Protein AF-A0A831NQV6-F1 (afdb_monomer_lite)

Radius of gyration: 45.43 Å; chains: 1; bounding box: 101×25×108 Å

Sequence (169 aa):
MSSVCPGLYRDNKGNFICNFRKTLVDPVAYPCLGNYFDCPIFIEYQAKKRLEREAPPSKPVEEEKRVPKVSRIDYTTNIVQSLTGLEEDLKKLNVYWSAYEKAAQQVLKKWMYLRDNALKELTRIEGLIGGYLSEIREIGVKLKLELIDKETAENLVKHLESKIEDLRN

Secondary structure (DSSP, 8-state):
-----TTEEE-TTS-EEETTTTEE--TTT--TTT-GGG-HHHHHHHHHHHHHHT--------------------HHHHHHHHHHHHHHHHHHHHHHHHHHHHHHHHHHHHHHHHHHHHHHHHHHHHHHHHHHHHHHHHHHHHHHTTSS-HHHHHHHHHHHHHHHHHHH-

pLDDT: mean 81.9, std 16.33, range [35.69, 98.0]

Foldseek 3Di:
DDQAAPQWDADPVRFIAGNLVRDTDDVVVAVRPGHNVPGPSVVVVVVVVVVVVPDDDDDDDDDPPPDPPPPPPPVVVVVVVVVVVVVVVVVVVVVVVVVVVVVVVVVVVVVVVVVVVVVVVVVVLVVLLVVLVVVLVVLVVCVVVVVDDPVVNVVSNVVSVVVNVVSVD

Structure (mmCIF, N/CA/C/O backbone):
data_AF-A0A831NQV6-F1
#
_entry.id   AF-A0A831NQV6-F1
#
loop_
_atom_site.group_PDB
_atom_site.id
_atom_site.type_symbol
_atom_site.label_atom_id
_atom_site.label_alt_id
_atom_site.label_comp_id
_atom_site.label_asym_id
_atom_site.label_entity_id
_atom_site.label_seq_id
_atom_site.pdbx_PDB_ins_code
_atom_site.Cartn_x
_atom_site.Cartn_y
_atom_site.Cartn_z
_atom_site.occupancy
_atom_site.B_iso_or_equiv
_atom_site.auth_seq_id
_atom_site.auth_comp_id
_atom_site.auth_asym_id
_atom_site.auth_atom_id
_atom_site.pdbx_PDB_model_num
ATOM 1 N N . MET A 1 1 ? 47.962 -15.977 -24.763 1.00 46.25 1 MET A N 1
ATOM 2 C CA . MET A 1 1 ? 49.063 -15.306 -25.488 1.00 46.25 1 MET A CA 1
ATOM 3 C C . MET A 1 1 ? 49.336 -14.001 -24.772 1.00 46.25 1 MET A C 1
ATOM 5 O O . MET A 1 1 ? 48.390 -13.258 -24.557 1.00 46.25 1 MET A O 1
ATOM 9 N N . SER A 1 2 ? 50.561 -13.781 -24.300 1.00 47.62 2 SER A N 1
ATOM 10 C CA . SER A 1 2 ? 50.895 -12.628 -23.459 1.00 47.62 2 SER A CA 1
ATOM 11 C C . SER A 1 2 ? 50.612 -11.319 -24.202 1.00 47.62 2 SER A C 1
ATOM 13 O O . SER A 1 2 ? 51.230 -11.032 -25.221 1.00 47.62 2 SER A O 1
ATOM 15 N N . SER A 1 3 ? 49.665 -10.541 -23.689 1.00 63.22 3 SER A N 1
ATOM 16 C CA . SER A 1 3 ? 49.137 -9.279 -24.229 1.00 63.22 3 SER A CA 1
ATOM 17 C C . SER A 1 3 ? 50.068 -8.081 -23.989 1.00 63.22 3 SER A C 1
ATOM 19 O O . SER A 1 3 ? 49.624 -6.946 -23.847 1.00 63.22 3 SER A O 1
ATOM 21 N N . VAL A 1 4 ? 51.379 -8.320 -23.919 1.00 66.00 4 VAL A N 1
ATOM 22 C CA . VAL A 1 4 ? 52.368 -7.305 -23.536 1.00 66.00 4 VAL A CA 1
ATOM 23 C C . VAL A 1 4 ? 53.215 -6.929 -24.747 1.00 66.00 4 VAL A C 1
ATOM 25 O O . VAL A 1 4 ? 53.791 -7.791 -25.409 1.00 66.00 4 VAL A O 1
ATOM 28 N N . CYS A 1 5 ? 53.292 -5.626 -25.030 1.00 75.69 5 CYS A N 1
ATOM 29 C CA . CYS A 1 5 ? 54.066 -5.082 -26.141 1.00 75.69 5 CYS A CA 1
ATOM 30 C C . CYS A 1 5 ? 55.557 -5.467 -26.037 1.00 75.69 5 CYS A C 1
ATOM 32 O O . CYS A 1 5 ? 56.178 -5.172 -25.014 1.00 75.69 5 CYS A O 1
ATOM 34 N N . PRO A 1 6 ? 56.182 -6.006 -27.104 1.00 76.31 6 PRO A N 1
ATOM 35 C CA . PRO A 1 6 ? 57.610 -6.350 -27.110 1.00 76.31 6 PRO A CA 1
ATOM 36 C C . PRO A 1 6 ? 58.552 -5.159 -26.881 1.00 76.31 6 PRO A C 1
ATOM 38 O O . PRO A 1 6 ? 59.710 -5.339 -26.520 1.00 76.31 6 PRO A O 1
ATOM 41 N N . GLY A 1 7 ? 58.076 -3.941 -27.146 1.00 74.44 7 GLY A N 1
ATOM 42 C CA . GLY A 1 7 ? 58.841 -2.708 -26.978 1.00 74.44 7 GLY A CA 1
ATOM 43 C C . GLY A 1 7 ? 58.604 -2.001 -25.649 1.00 74.44 7 GLY A C 1
ATOM 44 O O . GLY A 1 7 ? 59.059 -0.871 -25.509 1.00 74.44 7 GLY A O 1
ATOM 45 N N . LEU A 1 8 ? 57.869 -2.592 -24.708 1.00 79.62 8 LEU A N 1
ATOM 46 C CA . LEU A 1 8 ? 57.543 -1.963 -23.432 1.00 79.62 8 LEU A CA 1
ATOM 47 C C . LEU A 1 8 ? 58.443 -2.507 -22.323 1.00 79.62 8 LEU A C 1
ATOM 49 O O . LEU A 1 8 ? 58.454 -3.708 -22.067 1.00 79.62 8 LEU A O 1
ATOM 53 N N . TYR A 1 9 ? 59.156 -1.622 -21.630 1.00 80.62 9 TYR A N 1
ATOM 54 C CA . TYR A 1 9 ? 59.932 -1.985 -20.445 1.00 80.62 9 TYR A CA 1
ATOM 55 C C . TYR A 1 9 ? 59.710 -0.980 -19.315 1.00 80.62 9 TYR A C 1
ATOM 57 O O . TYR A 1 9 ? 59.207 0.123 -19.536 1.00 80.62 9 TYR A O 1
ATOM 65 N N . ARG A 1 10 ? 60.044 -1.383 -18.087 1.00 79.88 10 ARG A N 1
ATOM 66 C CA . ARG A 1 10 ? 59.971 -0.523 -16.903 1.00 79.88 10 ARG A CA 1
ATOM 67 C C . ARG A 1 10 ? 61.363 -0.030 -16.533 1.00 79.88 10 ARG A C 1
ATOM 69 O O . ARG A 1 10 ? 62.302 -0.818 -16.525 1.00 79.88 10 ARG A O 1
ATOM 76 N N . ASP A 1 11 ? 61.476 1.255 -16.229 1.00 79.75 11 ASP A N 1
ATOM 77 C CA . ASP A 1 11 ? 62.701 1.845 -15.688 1.00 79.75 11 ASP A CA 1
ATOM 78 C C . ASP A 1 11 ? 62.827 1.586 -14.174 1.00 79.75 11 ASP A C 1
ATOM 80 O O . ASP A 1 11 ? 61.847 1.230 -13.512 1.00 79.75 11 ASP A O 1
ATOM 84 N N . ASN A 1 12 ? 64.005 1.845 -13.601 1.00 73.81 12 ASN A N 1
ATOM 85 C CA . ASN A 1 12 ? 64.332 1.670 -12.176 1.00 73.81 12 ASN A CA 1
ATOM 86 C C . ASN A 1 12 ? 63.427 2.479 -11.224 1.00 73.81 12 ASN A C 1
ATOM 88 O O . ASN A 1 12 ? 63.409 2.240 -10.021 1.00 73.81 12 ASN A O 1
ATOM 92 N N . LYS A 1 13 ? 62.661 3.434 -11.766 1.00 76.75 13 LYS A N 1
ATOM 93 C CA . LYS A 1 13 ? 61.675 4.262 -11.054 1.00 76.75 13 LYS A CA 1
ATOM 94 C C . LYS A 1 13 ? 60.223 3.784 -11.223 1.00 76.75 13 LYS A C 1
ATOM 96 O O . LYS A 1 13 ? 59.308 4.485 -10.814 1.00 76.75 13 LYS A O 1
ATOM 101 N N . GLY A 1 14 ? 59.992 2.627 -11.851 1.00 71.81 14 GLY A N 1
ATOM 102 C CA . GLY A 1 14 ? 58.654 2.053 -12.065 1.00 71.81 14 GLY A CA 1
ATOM 103 C C . GLY A 1 14 ? 57.883 2.612 -13.269 1.00 71.81 14 GLY A C 1
ATOM 104 O O . GLY A 1 14 ? 56.738 2.228 -13.493 1.00 71.81 14 GLY A O 1
ATOM 105 N N . ASN A 1 15 ? 58.508 3.479 -14.068 1.00 77.69 15 ASN A N 1
ATOM 106 C CA . ASN A 1 15 ? 57.897 4.127 -15.228 1.00 77.69 15 ASN A CA 1
ATOM 107 C C . ASN A 1 15 ? 57.941 3.244 -16.480 1.00 77.69 15 ASN A C 1
ATOM 109 O O . ASN A 1 15 ? 58.958 2.610 -16.753 1.00 77.69 15 ASN A O 1
ATOM 113 N N . PHE A 1 16 ? 56.866 3.250 -17.273 1.00 78.56 16 PHE A N 1
ATOM 114 C CA . PHE A 1 16 ? 56.790 2.515 -18.536 1.00 78.56 16 PHE A CA 1
ATOM 115 C C . PHE A 1 16 ? 57.407 3.314 -19.687 1.00 78.56 16 PHE A C 1
ATOM 117 O O . PHE A 1 16 ? 56.957 4.419 -19.996 1.00 78.56 16 PHE A O 1
ATOM 124 N N . ILE A 1 17 ? 58.409 2.740 -20.349 1.00 79.44 17 ILE A N 1
ATOM 125 C CA . ILE A 1 17 ? 59.124 3.357 -21.469 1.00 79.44 17 ILE A CA 1
ATOM 126 C C . ILE A 1 17 ? 58.924 2.518 -22.732 1.00 79.44 17 ILE A C 1
ATOM 128 O O . ILE A 1 17 ? 59.002 1.286 -22.710 1.00 79.44 17 ILE A O 1
ATOM 132 N N . CYS A 1 18 ? 58.665 3.197 -23.852 1.00 82.12 18 CYS A N 1
ATOM 133 C CA . CYS A 1 18 ? 58.621 2.574 -25.169 1.00 82.12 18 CYS A CA 1
ATOM 134 C C . CYS A 1 18 ? 60.025 2.550 -25.774 1.00 82.12 18 CYS A C 1
ATOM 136 O O . CYS A 1 18 ? 60.582 3.599 -26.088 1.00 82.12 18 CYS A O 1
ATOM 138 N N . ASN A 1 19 ? 60.573 1.366 -26.026 1.00 79.75 19 ASN A N 1
ATOM 139 C CA . ASN A 1 19 ? 61.883 1.182 -26.648 1.00 79.75 19 ASN A CA 1
ATOM 140 C C . ASN A 1 19 ? 61.944 1.724 -28.091 1.00 79.75 19 ASN A C 1
ATOM 142 O O . ASN A 1 19 ? 62.995 2.165 -28.544 1.00 79.75 19 ASN A O 1
ATOM 146 N N . PHE A 1 20 ? 60.815 1.752 -28.811 1.00 77.56 20 PHE A N 1
ATOM 147 C CA . PHE A 1 20 ? 60.770 2.245 -30.195 1.00 77.56 20 PHE A CA 1
ATOM 148 C C . PHE A 1 20 ? 60.898 3.770 -30.305 1.00 77.56 20 PHE A C 1
ATOM 150 O O . PHE A 1 20 ? 61.450 4.256 -31.288 1.00 77.56 20 PHE A O 1
ATOM 157 N N . ARG A 1 21 ? 60.407 4.526 -29.311 1.00 74.88 21 ARG A N 1
ATOM 158 C CA . ARG A 1 21 ? 60.508 5.999 -29.279 1.00 74.88 21 ARG A CA 1
ATOM 159 C C . ARG A 1 21 ? 61.451 6.544 -28.206 1.00 74.88 21 ARG A C 1
ATOM 161 O O . ARG A 1 21 ? 61.779 7.721 -28.256 1.00 74.88 21 ARG A O 1
ATOM 168 N N . LYS A 1 22 ? 61.903 5.709 -27.264 1.00 73.38 22 LYS A N 1
ATOM 169 C CA . LYS A 1 22 ? 62.684 6.095 -26.073 1.00 73.38 22 LYS A CA 1
ATOM 170 C C . LYS A 1 22 ? 61.997 7.176 -25.227 1.00 73.38 22 LYS A C 1
ATOM 172 O O . LYS A 1 22 ? 62.655 7.993 -24.593 1.00 73.38 22 LYS A O 1
ATOM 177 N N . THR A 1 23 ? 60.666 7.176 -25.222 1.00 75.12 23 THR A N 1
ATOM 178 C CA . THR A 1 23 ? 59.834 8.129 -24.478 1.00 75.12 23 THR A CA 1
ATOM 179 C C . THR A 1 23 ? 58.961 7.413 -23.457 1.00 75.12 23 THR A C 1
ATOM 181 O O . THR A 1 23 ? 58.650 6.225 -23.608 1.00 75.12 23 THR A O 1
ATOM 184 N N . LEU A 1 24 ? 58.542 8.160 -22.431 1.00 76.81 24 LEU A N 1
ATOM 185 C CA . LEU A 1 24 ? 57.543 7.712 -21.467 1.00 76.81 24 LEU A CA 1
ATOM 186 C C . LEU A 1 24 ? 56.243 7.352 -22.200 1.00 76.81 24 LEU A C 1
ATOM 188 O O . LEU A 1 24 ? 55.815 8.071 -23.107 1.00 76.81 24 LEU A O 1
ATOM 192 N N . VAL A 1 25 ? 55.644 6.224 -21.833 1.00 74.00 25 VAL A N 1
ATOM 193 C CA . VAL A 1 25 ? 54.377 5.774 -22.411 1.00 74.00 25 VAL A CA 1
ATOM 194 C C . VAL A 1 25 ? 53.232 6.467 -21.699 1.00 74.00 25 VAL A C 1
ATOM 196 O O . VAL A 1 25 ? 53.051 6.280 -20.500 1.00 74.00 25 VAL A O 1
ATOM 199 N N . ASP A 1 26 ? 52.449 7.224 -22.460 1.00 71.94 26 ASP A N 1
ATOM 200 C CA . ASP A 1 26 ? 51.155 7.735 -22.025 1.00 71.94 26 ASP A CA 1
ATOM 201 C C . ASP A 1 26 ? 50.076 6.651 -22.249 1.00 71.94 26 ASP A C 1
ATOM 203 O O . ASP A 1 26 ? 49.824 6.281 -23.404 1.00 71.94 26 ASP A O 1
ATOM 207 N N . PRO A 1 27 ? 49.452 6.117 -21.178 1.00 66.81 27 PRO A N 1
ATOM 208 C CA . PRO A 1 27 ? 48.412 5.092 -21.273 1.00 66.81 27 PRO A CA 1
ATOM 209 C C . PRO A 1 27 ? 47.131 5.543 -21.985 1.00 66.81 27 PRO A C 1
ATOM 211 O O . PRO A 1 27 ? 46.385 4.690 -22.460 1.00 66.81 27 PRO A O 1
ATOM 214 N N . VAL A 1 28 ? 46.853 6.851 -22.038 1.00 67.25 28 VAL A N 1
ATOM 215 C CA . VAL A 1 28 ? 45.644 7.407 -22.670 1.00 67.25 28 VAL A CA 1
ATOM 216 C C . VAL A 1 28 ? 45.867 7.595 -24.167 1.00 67.25 28 VAL A C 1
ATOM 218 O O . VAL A 1 28 ? 44.985 7.303 -24.971 1.00 67.25 28 VAL A O 1
ATOM 221 N N . ALA A 1 29 ? 47.062 8.045 -24.552 1.00 65.75 29 ALA A N 1
ATOM 222 C CA . ALA A 1 29 ? 47.395 8.292 -25.950 1.00 65.75 29 ALA A CA 1
ATOM 223 C C . ALA A 1 29 ? 47.743 7.011 -26.731 1.00 65.75 29 ALA A C 1
ATOM 225 O O . ALA A 1 29 ? 47.609 6.995 -27.956 1.00 65.75 29 ALA A O 1
ATOM 226 N N . TYR A 1 30 ? 48.199 5.941 -26.061 1.00 71.56 30 TYR A N 1
ATOM 227 C CA . TYR A 1 30 ? 48.659 4.728 -26.742 1.00 71.56 30 TYR A CA 1
ATOM 228 C C . TYR A 1 30 ? 48.187 3.432 -26.055 1.00 71.56 30 TYR A C 1
ATOM 230 O O . TYR A 1 30 ? 48.493 3.216 -24.881 1.00 71.56 30 TYR A O 1
ATOM 238 N N . PRO A 1 31 ? 47.572 2.480 -26.791 1.00 69.31 31 PRO A N 1
ATOM 239 C CA . PRO A 1 31 ? 47.043 1.225 -26.236 1.00 69.31 31 PRO A CA 1
ATOM 240 C C . PRO A 1 31 ? 48.134 0.175 -25.927 1.00 69.31 31 PRO A C 1
ATOM 242 O O . PRO A 1 31 ? 47.902 -1.031 -25.987 1.00 69.31 31 PRO A O 1
ATOM 245 N N . CYS A 1 32 ? 49.348 0.610 -25.578 1.00 70.31 32 CYS A N 1
ATOM 246 C CA . CYS A 1 32 ? 50.533 -0.232 -25.377 1.00 70.31 32 CYS A CA 1
ATOM 247 C C . CYS A 1 32 ? 50.414 -1.224 -24.208 1.00 70.31 32 CYS A C 1
ATOM 249 O O . CYS A 1 32 ? 51.117 -2.234 -24.199 1.00 70.31 32 CYS A O 1
ATOM 251 N N . LEU A 1 33 ? 49.570 -0.915 -23.218 1.00 68.19 33 LEU A N 1
ATOM 252 C CA . LEU A 1 33 ? 49.367 -1.713 -22.004 1.00 68.19 33 LEU A CA 1
ATOM 253 C C . LEU A 1 33 ? 48.222 -2.735 -22.127 1.00 68.19 33 LEU A C 1
ATOM 255 O O . LEU A 1 33 ? 48.130 -3.624 -21.287 1.00 68.19 33 LEU A O 1
ATOM 259 N N . GLY A 1 34 ? 47.361 -2.601 -23.145 1.00 70.44 34 GLY A N 1
ATOM 260 C CA . GLY A 1 34 ? 46.157 -3.423 -23.322 1.00 70.44 34 GLY A CA 1
ATOM 261 C C . GLY A 1 34 ? 46.161 -4.223 -24.624 1.00 70.44 34 GLY A C 1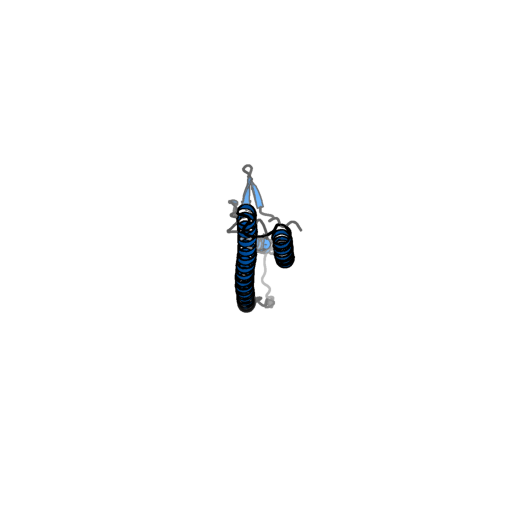
ATOM 262 O O . GLY A 1 34 ? 46.223 -5.450 -24.593 1.00 70.44 34 GLY A O 1
ATOM 263 N N . ASN A 1 35 ? 46.131 -3.534 -25.771 1.00 74.00 35 ASN A N 1
ATOM 264 C CA . ASN A 1 35 ? 46.195 -4.156 -27.094 1.00 74.00 35 ASN A CA 1
ATOM 265 C C . ASN A 1 35 ? 47.271 -3.489 -27.955 1.00 74.00 35 ASN A C 1
ATOM 267 O O . ASN A 1 35 ? 47.019 -2.572 -28.737 1.00 74.00 35 ASN A O 1
ATOM 271 N N . TYR A 1 36 ? 48.506 -3.962 -27.811 1.00 75.31 36 TYR A N 1
ATOM 272 C CA . TYR A 1 36 ? 49.649 -3.358 -28.489 1.00 75.31 36 TYR A CA 1
ATOM 273 C C . TYR A 1 36 ? 49.644 -3.546 -30.016 1.00 75.31 36 TYR A C 1
ATOM 275 O O . TYR A 1 36 ? 50.412 -2.868 -30.699 1.00 75.31 36 TYR A O 1
ATOM 283 N N . PHE A 1 37 ? 48.803 -4.435 -30.560 1.00 74.94 37 PHE A N 1
ATOM 284 C CA . PHE A 1 37 ? 48.638 -4.603 -32.007 1.00 74.94 37 PHE A CA 1
ATOM 285 C C . PHE A 1 37 ? 48.029 -3.365 -32.676 1.00 74.94 37 PHE A C 1
ATOM 287 O O . PHE A 1 37 ? 48.379 -3.077 -33.816 1.00 74.94 37 PHE A O 1
ATOM 294 N N . ASP A 1 38 ? 47.219 -2.597 -31.942 1.00 77.88 38 ASP A N 1
ATOM 295 C CA . ASP A 1 38 ? 46.605 -1.353 -32.425 1.00 77.88 38 ASP A CA 1
ATOM 296 C C . ASP A 1 38 ? 47.500 -0.125 -32.179 1.00 77.88 38 ASP A C 1
ATOM 298 O O . ASP A 1 38 ? 47.132 1.009 -32.483 1.00 77.88 38 ASP A O 1
ATOM 302 N N . CYS A 1 39 ? 48.693 -0.314 -31.604 1.00 80.38 39 CYS A N 1
ATOM 303 C CA . CYS A 1 39 ? 49.602 0.791 -31.330 1.00 80.38 39 CYS A CA 1
ATOM 304 C C . CYS A 1 39 ? 50.251 1.295 -32.636 1.00 80.38 39 CYS A C 1
ATOM 306 O O . CYS A 1 39 ? 50.989 0.536 -33.275 1.00 80.38 39 CYS A O 1
ATOM 308 N N . PRO A 1 40 ? 50.104 2.586 -32.998 1.00 79.00 40 PRO A N 1
ATOM 309 C CA . PRO A 1 40 ? 50.650 3.128 -34.247 1.00 79.00 40 PRO A CA 1
ATOM 310 C C . PRO A 1 40 ? 52.176 2.988 -34.329 1.00 79.00 40 PRO A C 1
ATOM 312 O O . PRO A 1 40 ? 52.724 2.651 -35.373 1.00 79.00 40 PRO A O 1
ATOM 315 N N . ILE A 1 41 ? 52.868 3.140 -33.196 1.00 79.50 41 ILE A N 1
ATOM 316 C CA . ILE A 1 41 ? 54.330 3.019 -33.105 1.00 79.50 41 ILE A CA 1
ATOM 317 C C . ILE A 1 41 ? 54.783 1.583 -33.408 1.00 79.50 41 ILE A C 1
ATOM 319 O O . ILE A 1 41 ? 55.795 1.361 -34.074 1.00 79.50 41 ILE A O 1
ATOM 323 N N . PHE A 1 42 ? 54.036 0.592 -32.919 1.00 78.44 42 PHE A N 1
ATOM 324 C CA . PHE A 1 42 ? 54.358 -0.815 -33.137 1.00 78.44 42 PHE A CA 1
ATOM 325 C C . PHE A 1 42 ? 54.073 -1.248 -34.580 1.00 78.44 42 PHE A C 1
ATOM 327 O O . PHE A 1 42 ? 54.858 -2.003 -35.158 1.00 78.44 42 PHE A O 1
ATOM 334 N N . ILE A 1 43 ? 52.997 -0.730 -35.177 1.00 81.19 43 ILE A N 1
ATOM 335 C CA . ILE A 1 43 ? 52.650 -0.953 -36.586 1.00 81.19 43 ILE A CA 1
ATOM 336 C C . ILE A 1 43 ? 53.740 -0.380 -37.499 1.00 81.19 43 ILE A C 1
ATOM 338 O O . ILE A 1 43 ? 54.230 -1.084 -38.382 1.00 81.19 43 ILE A O 1
ATOM 342 N N . GLU A 1 44 ? 54.187 0.853 -37.247 1.00 81.00 44 GLU A N 1
ATOM 343 C CA . GLU A 1 44 ? 55.297 1.475 -37.981 1.00 81.00 44 GLU A CA 1
ATOM 344 C C . GLU A 1 44 ? 56.595 0.669 -37.852 1.00 81.00 44 GLU A C 1
ATOM 346 O O . GLU A 1 44 ? 57.293 0.450 -38.844 1.00 81.00 44 GLU A O 1
ATOM 351 N N . TYR A 1 45 ? 56.915 0.187 -36.648 1.00 80.56 45 TYR A N 1
ATOM 352 C CA . TYR A 1 45 ? 58.087 -0.660 -36.432 1.00 80.56 45 TYR A CA 1
ATOM 353 C C . TYR A 1 45 ? 57.987 -1.986 -37.195 1.00 80.56 45 TYR A C 1
ATOM 355 O O . TYR A 1 45 ? 58.957 -2.400 -37.830 1.00 80.56 45 TYR A O 1
ATOM 363 N N . GLN A 1 46 ? 56.827 -2.651 -37.184 1.00 81.31 46 GLN A N 1
ATOM 364 C CA . GLN A 1 46 ? 56.630 -3.868 -37.973 1.00 81.31 46 GLN A CA 1
ATOM 365 C C . GLN A 1 46 ? 56.740 -3.606 -39.474 1.00 81.31 46 GLN A C 1
ATOM 367 O O . GLN A 1 46 ? 57.351 -4.410 -40.176 1.00 81.31 46 GLN A O 1
ATOM 372 N N . ALA A 1 47 ? 56.183 -2.497 -39.960 1.00 80.00 47 ALA A N 1
ATOM 373 C CA . ALA A 1 47 ? 56.280 -2.108 -41.361 1.00 80.00 47 ALA A CA 1
ATOM 374 C C . ALA A 1 47 ? 57.743 -1.874 -41.767 1.00 80.00 47 ALA A C 1
ATOM 376 O O . ALA A 1 47 ? 58.205 -2.463 -42.742 1.00 80.00 47 ALA A O 1
ATOM 377 N N . LYS A 1 48 ? 58.509 -1.118 -40.968 1.00 78.88 48 LYS A N 1
ATOM 378 C CA . LYS A 1 48 ? 59.949 -0.900 -41.198 1.00 78.88 48 LYS A CA 1
ATOM 379 C C . LYS A 1 48 ? 60.748 -2.198 -41.150 1.00 78.88 48 LYS A C 1
ATOM 381 O O . LYS A 1 48 ? 61.542 -2.459 -42.043 1.00 78.88 48 LYS A O 1
ATOM 386 N N . LYS A 1 49 ? 60.480 -3.064 -40.173 1.00 75.75 49 LYS A N 1
ATOM 387 C CA . LYS A 1 49 ? 61.164 -4.357 -40.037 1.00 75.75 49 LYS A CA 1
ATOM 388 C C . LYS A 1 49 ? 60.842 -5.327 -41.177 1.00 75.75 49 LYS A C 1
ATOM 390 O O . LYS A 1 49 ? 61.671 -6.174 -41.493 1.00 75.75 49 LYS A O 1
ATOM 395 N N . ARG A 1 50 ? 59.648 -5.246 -41.778 1.00 73.00 50 ARG A N 1
ATOM 396 C CA . ARG A 1 50 ? 59.305 -6.004 -42.995 1.00 73.00 50 ARG A CA 1
ATOM 397 C C . ARG A 1 50 ? 60.069 -5.467 -44.206 1.00 73.00 50 ARG A C 1
ATOM 399 O O . ARG A 1 50 ? 60.681 -6.262 -44.904 1.00 73.00 50 ARG A O 1
ATOM 406 N N . LEU A 1 51 ? 60.131 -4.145 -44.366 1.00 67.75 51 LEU A N 1
ATOM 407 C CA . LEU A 1 51 ? 60.897 -3.491 -45.435 1.00 67.75 51 LEU A CA 1
ATOM 408 C C . LEU A 1 51 ? 62.407 -3.778 -45.344 1.00 67.75 51 LEU A C 1
ATOM 410 O O . LEU A 1 51 ? 63.048 -4.012 -46.360 1.00 67.75 51 LEU A O 1
ATOM 414 N N . GLU A 1 52 ? 62.973 -3.827 -44.136 1.00 65.38 52 GLU A N 1
ATOM 415 C CA . GLU A 1 52 ? 64.389 -4.169 -43.916 1.00 65.38 52 GLU A CA 1
ATOM 416 C C . GLU A 1 52 ? 64.694 -5.663 -44.123 1.00 65.38 52 GLU A C 1
ATOM 418 O O . GLU A 1 52 ? 65.817 -6.020 -44.469 1.00 65.38 52 GLU A O 1
ATOM 423 N N . ARG A 1 53 ? 63.709 -6.552 -43.924 1.00 60.06 53 ARG A N 1
ATOM 424 C CA . ARG A 1 53 ? 63.860 -8.005 -44.133 1.00 60.06 53 ARG A CA 1
ATOM 425 C C . ARG A 1 53 ? 63.699 -8.434 -45.592 1.00 60.06 53 ARG A C 1
ATOM 427 O O . ARG A 1 53 ? 64.141 -9.525 -45.934 1.00 60.06 53 ARG A O 1
ATOM 434 N N . GLU A 1 54 ? 63.088 -7.603 -46.431 1.00 55.50 54 GLU A N 1
ATOM 435 C CA . GLU A 1 54 ? 62.862 -7.877 -47.857 1.00 55.50 54 GLU A CA 1
ATOM 436 C C . GLU A 1 54 ? 63.984 -7.349 -48.773 1.00 55.50 54 GLU A C 1
ATOM 438 O O . GLU A 1 54 ? 63.870 -7.448 -49.991 1.00 55.50 54 GLU A O 1
ATOM 443 N N . ALA A 1 55 ? 65.096 -6.849 -48.220 1.00 49.06 55 ALA A N 1
ATOM 444 C CA . ALA A 1 55 ? 66.240 -6.395 -49.010 1.00 49.06 55 ALA A CA 1
ATOM 445 C C . ALA A 1 55 ? 67.390 -7.425 -49.057 1.00 49.06 55 ALA A C 1
ATOM 447 O O . ALA A 1 55 ? 68.207 -7.503 -48.137 1.00 49.06 55 ALA A O 1
ATOM 448 N N . PRO A 1 56 ? 67.528 -8.141 -50.185 1.00 47.38 56 PRO A N 1
ATOM 449 C CA . PRO A 1 56 ? 68.814 -8.342 -50.846 1.00 47.38 56 PRO A CA 1
ATOM 450 C C . PRO A 1 56 ? 68.838 -7.683 -52.248 1.00 47.38 56 PRO A C 1
ATOM 452 O O . PRO A 1 56 ? 67.793 -7.303 -52.778 1.00 47.38 56 PRO A O 1
ATOM 455 N N . PRO A 1 57 ? 70.030 -7.464 -52.842 1.00 51.38 57 PRO A N 1
ATOM 456 C CA . PRO A 1 57 ? 70.234 -6.456 -53.880 1.00 51.38 57 PRO A CA 1
ATOM 457 C C . PRO A 1 57 ? 69.914 -6.928 -55.313 1.00 51.38 57 PRO A C 1
ATOM 459 O O . PRO A 1 57 ? 70.073 -8.094 -55.652 1.00 51.38 57 PRO A O 1
ATOM 462 N N . SER A 1 58 ? 69.546 -5.940 -56.142 1.00 46.06 58 SER A N 1
ATOM 463 C CA . SER A 1 58 ? 69.722 -5.830 -57.605 1.00 46.06 58 SER A CA 1
ATOM 464 C C . SER A 1 58 ? 69.110 -6.881 -58.557 1.00 46.06 58 SER A C 1
ATOM 466 O O . SER A 1 58 ? 69.749 -7.860 -58.927 1.00 46.06 58 SER A O 1
ATOM 468 N N . LYS A 1 59 ? 67.952 -6.542 -59.152 1.00 35.69 59 LYS A N 1
ATOM 469 C CA . LYS A 1 59 ? 67.715 -6.265 -60.600 1.00 35.69 59 LYS A CA 1
ATOM 470 C C . LYS A 1 59 ? 66.201 -6.281 -60.911 1.00 35.69 59 LYS A C 1
ATOM 472 O O . LYS A 1 59 ? 65.463 -6.980 -60.225 1.00 35.69 59 LYS A O 1
ATOM 477 N N . PRO A 1 60 ? 65.725 -5.497 -61.898 1.00 45.28 60 PRO A N 1
ATOM 478 C CA . PRO A 1 60 ? 64.301 -5.272 -62.114 1.00 45.28 60 PRO A CA 1
ATOM 479 C C . PRO A 1 60 ? 63.695 -6.424 -62.918 1.00 45.28 60 PRO A C 1
ATOM 481 O O . PRO A 1 60 ? 64.113 -6.671 -64.047 1.00 45.28 60 PRO A O 1
ATOM 484 N N . VAL A 1 61 ? 62.700 -7.104 -62.354 1.00 39.47 61 VAL A N 1
ATOM 485 C CA . VAL A 1 61 ? 61.739 -7.888 -63.133 1.00 39.47 61 VAL A CA 1
ATOM 486 C C . VAL A 1 61 ? 60.346 -7.521 -62.650 1.00 39.47 61 VAL A C 1
ATOM 488 O O . VAL A 1 61 ? 60.012 -7.600 -61.470 1.00 39.47 61 VAL A O 1
ATOM 491 N N . GLU A 1 62 ? 59.600 -7.027 -63.620 1.00 55.31 62 GLU A N 1
ATOM 492 C CA . GLU A 1 62 ? 58.189 -6.712 -63.643 1.00 55.31 62 GLU A CA 1
ATOM 493 C C . GLU A 1 62 ? 57.367 -7.943 -63.235 1.00 55.31 62 GLU A C 1
ATOM 495 O O . GLU A 1 62 ? 57.336 -8.946 -63.941 1.00 55.31 62 GLU A O 1
ATOM 500 N N . GLU A 1 63 ? 56.708 -7.872 -62.078 1.00 43.69 63 GLU A N 1
ATOM 501 C CA . GLU A 1 63 ? 55.645 -8.804 -61.712 1.00 43.69 63 GLU A CA 1
ATOM 502 C C . GLU A 1 63 ? 54.460 -8.010 -61.161 1.00 43.69 63 GLU A C 1
ATOM 504 O O . GLU A 1 63 ? 54.480 -7.435 -60.067 1.00 43.69 63 GLU A O 1
ATOM 509 N N . GLU A 1 64 ? 53.420 -7.973 -61.986 1.00 54.00 64 GLU A N 1
ATOM 510 C CA . GLU A 1 64 ? 52.081 -7.461 -61.737 1.00 54.00 64 GLU A CA 1
ATOM 511 C C . GLU A 1 64 ? 51.459 -8.160 -60.509 1.00 54.00 64 GLU A C 1
ATOM 513 O O . GLU A 1 64 ? 50.682 -9.113 -60.599 1.00 54.00 64 GLU A O 1
ATOM 518 N N . LYS A 1 65 ? 51.779 -7.684 -59.302 1.00 43.53 65 LYS A N 1
ATOM 519 C CA . LYS A 1 65 ? 51.025 -8.054 -58.101 1.00 43.53 65 LYS A CA 1
ATOM 520 C C . LYS A 1 65 ? 49.656 -7.386 -58.165 1.00 43.53 65 LYS A C 1
ATOM 522 O O . LYS A 1 65 ? 49.482 -6.243 -57.742 1.00 43.53 65 LYS A O 1
ATOM 527 N N . ARG A 1 66 ? 48.657 -8.137 -58.640 1.00 46.53 66 ARG A N 1
ATOM 528 C CA . ARG A 1 66 ? 47.243 -7.882 -58.333 1.00 46.53 66 ARG A CA 1
ATOM 529 C C . ARG A 1 66 ? 47.095 -7.818 -56.816 1.00 46.53 66 ARG A C 1
ATOM 531 O O . ARG A 1 66 ? 47.071 -8.839 -56.134 1.00 46.53 66 ARG A O 1
ATOM 538 N N . VAL A 1 67 ? 47.028 -6.599 -56.294 1.00 46.25 67 VAL A N 1
ATOM 539 C CA . VAL A 1 67 ? 46.725 -6.325 -54.893 1.00 46.25 67 VAL A CA 1
ATOM 540 C C . VAL A 1 67 ? 45.353 -6.943 -54.600 1.00 46.25 67 VAL A C 1
ATOM 542 O O . VAL A 1 67 ? 44.382 -6.583 -55.275 1.00 46.25 67 VAL A O 1
ATOM 545 N N . PRO A 1 68 ? 45.223 -7.863 -53.626 1.00 46.44 68 PRO A N 1
ATOM 546 C CA . PRO A 1 68 ? 43.916 -8.260 -53.134 1.00 46.44 68 PRO A CA 1
ATOM 547 C C . PRO A 1 68 ? 43.235 -6.991 -52.631 1.00 46.44 68 PRO A C 1
ATOM 549 O O . PRO A 1 68 ? 43.748 -6.319 -51.735 1.00 46.44 68 PRO A O 1
ATOM 552 N N . LYS A 1 69 ? 42.111 -6.622 -53.246 1.00 47.69 69 LYS A N 1
ATOM 553 C CA . LYS A 1 69 ? 41.291 -5.492 -52.814 1.00 47.69 69 LYS A CA 1
ATOM 554 C C . LYS A 1 69 ? 40.742 -5.861 -51.438 1.00 47.69 69 LYS A C 1
ATOM 556 O O . LYS A 1 69 ? 39.707 -6.509 -51.335 1.00 47.69 69 LYS A O 1
ATOM 561 N N . VAL A 1 70 ? 41.488 -5.519 -50.388 1.00 52.50 70 VAL A N 1
ATOM 562 C CA . VAL A 1 70 ? 41.041 -5.621 -49.001 1.00 52.50 70 VAL A CA 1
ATOM 563 C C . VAL A 1 70 ? 39.774 -4.783 -48.929 1.00 52.50 70 VAL A C 1
ATOM 565 O O . VAL A 1 70 ? 39.830 -3.555 -49.027 1.00 52.50 70 VAL A O 1
ATOM 568 N N . SER A 1 71 ? 38.622 -5.446 -48.852 1.00 55.84 71 SER A N 1
ATOM 569 C CA . SER A 1 71 ? 37.357 -4.790 -48.561 1.00 55.84 71 SER A CA 1
ATOM 570 C C . SER A 1 71 ? 37.542 -4.094 -47.222 1.00 55.84 71 SER A C 1
ATOM 572 O O . SER A 1 71 ? 37.664 -4.755 -46.189 1.00 55.84 71 SER A O 1
ATOM 574 N N . ARG A 1 72 ? 37.650 -2.763 -47.245 1.00 56.12 72 ARG A N 1
ATOM 575 C CA . ARG A 1 72 ? 37.615 -1.956 -46.030 1.00 56.12 72 ARG A CA 1
ATOM 576 C C . ARG A 1 72 ? 36.302 -2.309 -45.343 1.00 56.12 72 ARG A C 1
ATOM 578 O O . ARG A 1 72 ? 35.244 -1.998 -45.877 1.00 56.12 72 ARG A O 1
ATOM 585 N N . ILE A 1 73 ? 36.375 -3.022 -44.222 1.00 59.53 73 ILE A N 1
ATOM 586 C CA . ILE A 1 73 ? 35.223 -3.185 -43.341 1.00 59.53 73 ILE A CA 1
ATOM 587 C C . ILE A 1 73 ? 34.815 -1.763 -42.983 1.00 59.53 73 ILE A C 1
ATOM 589 O O . ILE A 1 73 ? 35.631 -0.994 -42.471 1.00 59.53 73 ILE A O 1
ATOM 593 N N . ASP A 1 74 ? 33.602 -1.380 -43.361 1.00 62.09 74 ASP A N 1
ATOM 594 C CA . ASP A 1 74 ? 33.135 -0.018 -43.186 1.00 62.09 74 ASP A CA 1
ATOM 595 C C . ASP A 1 74 ? 32.691 0.172 -41.733 1.00 62.09 74 ASP A C 1
ATOM 597 O O . ASP A 1 74 ? 31.508 0.105 -41.400 1.00 62.09 74 ASP A O 1
ATOM 601 N N . TYR A 1 75 ? 33.671 0.338 -40.840 1.00 65.44 75 TYR A N 1
ATOM 602 C CA . TYR A 1 75 ? 33.463 0.505 -39.399 1.00 65.44 75 TYR A CA 1
ATOM 603 C C . TYR A 1 75 ? 32.442 1.603 -39.081 1.00 65.44 75 TYR A C 1
ATOM 605 O O . TYR A 1 75 ? 31.718 1.497 -38.093 1.00 65.44 75 TYR A O 1
ATOM 613 N N . THR A 1 76 ? 32.335 2.622 -39.940 1.00 72.69 76 THR A N 1
ATOM 614 C CA . THR A 1 76 ? 31.364 3.705 -39.774 1.00 72.69 76 THR A CA 1
ATOM 615 C C . THR A 1 76 ? 29.923 3.206 -39.869 1.00 72.69 76 THR A C 1
ATOM 617 O O . THR A 1 76 ? 29.108 3.549 -39.018 1.00 72.69 76 THR A O 1
ATOM 620 N N . THR A 1 77 ? 29.612 2.322 -40.820 1.00 77.50 77 THR A N 1
ATOM 621 C CA . THR A 1 77 ? 28.261 1.755 -40.978 1.00 77.50 77 THR A CA 1
ATOM 622 C C . THR A 1 77 ? 27.858 0.861 -39.809 1.00 77.50 77 THR A C 1
ATOM 624 O O . THR A 1 77 ? 26.722 0.938 -39.349 1.00 77.50 77 THR A O 1
ATOM 627 N N . ASN A 1 78 ? 28.791 0.075 -39.264 1.00 83.94 78 ASN A N 1
ATOM 628 C CA . ASN A 1 78 ? 28.535 -0.786 -38.106 1.00 83.94 78 ASN A CA 1
ATOM 629 C C . ASN A 1 78 ? 28.304 0.039 -36.824 1.00 83.94 78 ASN A C 1
ATOM 631 O O . ASN A 1 78 ? 27.374 -0.230 -36.062 1.00 83.94 78 ASN A O 1
ATOM 635 N N . ILE A 1 79 ? 29.086 1.107 -36.626 1.00 87.06 79 ILE A N 1
ATOM 636 C CA . ILE A 1 79 ? 28.872 2.051 -35.520 1.00 87.06 79 ILE A CA 1
ATOM 637 C C . ILE A 1 79 ? 27.506 2.734 -35.655 1.00 87.06 79 ILE A C 1
ATOM 639 O O . ILE A 1 79 ? 26.764 2.796 -34.679 1.00 87.06 79 ILE A O 1
ATOM 643 N N . VAL A 1 80 ? 27.133 3.197 -36.851 1.00 90.31 80 VAL A N 1
ATOM 644 C CA . VAL A 1 80 ? 25.823 3.830 -37.087 1.00 90.31 80 VAL A CA 1
ATOM 645 C C . VAL A 1 80 ? 24.671 2.844 -36.853 1.00 90.31 80 VAL A C 1
ATOM 647 O O . VAL A 1 80 ? 23.678 3.206 -36.225 1.00 90.31 80 VAL A O 1
ATOM 650 N N . GLN A 1 81 ? 24.803 1.584 -37.273 1.00 90.69 81 GLN A N 1
ATOM 651 C CA . GLN A 1 81 ? 23.818 0.533 -36.982 1.00 90.69 81 GLN A CA 1
ATOM 652 C C . GLN A 1 81 ? 23.708 0.230 -35.480 1.00 90.69 81 GLN A C 1
ATOM 654 O O . GLN A 1 81 ? 22.612 0.070 -34.952 1.00 90.69 81 GLN A O 1
ATOM 659 N N . SER A 1 82 ? 24.831 0.215 -34.763 1.00 90.44 82 SER A N 1
ATOM 660 C CA . SER A 1 82 ? 24.836 0.010 -33.310 1.00 90.44 82 SER A CA 1
ATOM 661 C C . SER A 1 82 ? 24.197 1.190 -32.566 1.00 90.44 82 SER A C 1
ATOM 663 O O . SER A 1 82 ? 23.433 0.993 -31.624 1.00 90.44 82 SER A O 1
ATOM 665 N N . LEU A 1 83 ? 24.471 2.423 -33.005 1.00 93.25 83 LEU A N 1
ATOM 666 C CA . LEU A 1 83 ? 23.882 3.639 -32.436 1.00 93.25 83 LEU A CA 1
ATOM 667 C C . LEU A 1 83 ? 22.376 3.725 -32.693 1.00 93.25 83 LEU A C 1
ATOM 669 O O . LEU A 1 83 ? 21.630 4.090 -31.790 1.00 93.25 83 LEU A O 1
ATOM 673 N N . THR A 1 84 ? 21.925 3.354 -33.891 1.00 93.31 84 THR A N 1
ATOM 674 C CA . THR A 1 84 ? 20.488 3.290 -34.208 1.00 93.31 84 THR A CA 1
ATOM 675 C C . THR A 1 84 ? 19.782 2.203 -33.397 1.00 93.31 84 THR A C 1
ATOM 677 O O . THR A 1 84 ? 18.717 2.466 -32.845 1.00 93.31 84 THR A O 1
ATOM 680 N N . GLY A 1 85 ? 20.408 1.035 -33.206 1.00 94.50 85 GLY A N 1
ATOM 681 C CA . GLY A 1 85 ? 19.898 0.001 -32.297 1.00 94.50 85 GLY A CA 1
ATOM 682 C C . GLY A 1 85 ? 19.766 0.489 -30.848 1.00 94.50 85 GLY A C 1
ATOM 683 O O . GLY A 1 85 ? 18.721 0.311 -30.224 1.00 94.50 85 GLY A O 1
ATOM 684 N N . LEU A 1 86 ? 20.781 1.191 -30.329 1.00 95.38 86 LEU A N 1
ATOM 685 C CA . LEU A 1 86 ? 20.714 1.814 -29.001 1.00 95.38 86 LEU A CA 1
ATOM 686 C C . LEU A 1 86 ? 19.613 2.876 -28.909 1.00 95.38 86 LEU A C 1
ATOM 688 O O . LEU A 1 86 ? 18.933 2.960 -27.888 1.00 95.38 86 LEU A O 1
ATOM 692 N N . GLU A 1 87 ? 19.409 3.679 -29.953 1.00 95.69 87 GLU A N 1
ATOM 693 C CA . GLU A 1 87 ? 18.339 4.679 -29.986 1.00 95.69 87 GLU A CA 1
ATOM 694 C C . GLU A 1 87 ? 16.950 4.026 -29.897 1.00 95.69 87 GLU A C 1
ATOM 696 O O . GLU A 1 87 ? 16.077 4.498 -29.161 1.00 95.69 87 GLU A O 1
ATOM 701 N N . GLU A 1 88 ? 16.733 2.922 -30.611 1.00 95.38 88 GLU A N 1
ATOM 702 C CA . GLU A 1 88 ? 15.490 2.153 -30.534 1.00 95.38 88 GLU A CA 1
ATOM 703 C C . GLU A 1 88 ? 15.275 1.540 -29.149 1.00 95.38 88 GLU A C 1
ATOM 705 O O . GLU A 1 88 ? 14.164 1.594 -28.611 1.00 95.38 88 GLU A O 1
ATOM 710 N N . ASP A 1 89 ? 16.323 0.992 -28.542 1.00 96.00 89 ASP A N 1
ATOM 711 C CA . ASP A 1 89 ? 16.233 0.403 -27.208 1.00 96.00 89 ASP A CA 1
ATOM 712 C C . ASP A 1 89 ? 15.989 1.463 -26.129 1.00 96.00 89 ASP A C 1
ATOM 714 O O . ASP A 1 89 ? 15.174 1.244 -25.229 1.00 96.00 89 ASP A O 1
ATOM 718 N N . LEU A 1 90 ? 16.577 2.654 -26.263 1.00 95.81 90 LEU A N 1
ATOM 719 C CA . LEU A 1 90 ? 16.265 3.804 -25.411 1.00 95.81 90 LEU A CA 1
ATOM 720 C C . LEU A 1 90 ? 14.800 4.234 -25.551 1.00 95.81 90 LEU A C 1
ATOM 722 O O . LEU A 1 90 ? 14.141 4.511 -24.544 1.00 95.81 90 LEU A O 1
ATOM 726 N N . LYS A 1 91 ? 14.249 4.243 -26.772 1.00 96.50 91 LYS A N 1
ATOM 727 C CA . LYS A 1 91 ? 12.821 4.529 -26.997 1.00 96.50 91 LYS A CA 1
ATOM 728 C C . LYS A 1 91 ? 11.929 3.491 -26.316 1.00 96.50 91 LYS A C 1
ATOM 730 O O . LYS A 1 91 ? 10.979 3.873 -25.631 1.00 96.50 91 LYS A O 1
ATOM 735 N N . LYS A 1 92 ? 12.241 2.196 -26.445 1.00 96.12 92 LYS A N 1
ATOM 736 C CA . LYS A 1 92 ? 11.500 1.116 -25.762 1.00 96.12 92 LYS A CA 1
ATOM 737 C C . LYS A 1 92 ? 11.573 1.268 -24.244 1.00 96.12 92 LYS A C 1
ATOM 739 O O . LYS A 1 92 ? 10.544 1.195 -23.575 1.00 96.12 92 LYS A O 1
ATOM 744 N N . LEU A 1 93 ? 12.764 1.531 -23.707 1.00 96.56 93 LEU A N 1
ATOM 745 C CA . LEU A 1 93 ? 12.969 1.733 -22.275 1.00 96.56 93 LEU A CA 1
ATOM 746 C C . LEU A 1 93 ? 12.136 2.904 -21.752 1.00 96.56 93 LEU A C 1
ATOM 748 O O . LEU A 1 93 ? 11.486 2.772 -20.719 1.00 96.56 93 LEU A O 1
ATOM 752 N N . ASN A 1 94 ? 12.091 4.014 -22.487 1.00 96.94 94 ASN A N 1
ATOM 753 C CA . ASN A 1 94 ? 11.278 5.168 -22.117 1.00 96.94 94 ASN A CA 1
ATOM 754 C C . ASN A 1 94 ? 9.777 4.827 -22.059 1.00 96.94 94 ASN A C 1
ATOM 756 O O . ASN A 1 94 ? 9.077 5.231 -21.129 1.00 96.94 94 ASN A O 1
ATOM 760 N N . VAL A 1 95 ? 9.275 4.026 -23.007 1.00 96.94 95 VAL A N 1
ATOM 761 C CA . VAL A 1 95 ? 7.883 3.548 -22.982 1.00 96.94 95 VAL A CA 1
ATOM 762 C C . VAL A 1 95 ? 7.628 2.688 -21.746 1.00 96.94 95 VAL A C 1
ATOM 764 O O . VAL A 1 95 ? 6.672 2.959 -21.014 1.00 96.94 95 VAL A O 1
ATOM 767 N N . TYR A 1 96 ? 8.489 1.706 -21.465 1.00 97.44 96 TYR A N 1
ATOM 768 C CA . TYR A 1 96 ? 8.347 0.852 -20.283 1.00 97.44 96 TYR A CA 1
ATOM 769 C C . TYR A 1 96 ? 8.423 1.642 -18.979 1.00 97.44 96 TYR A C 1
ATOM 771 O O . TYR A 1 96 ? 7.605 1.422 -18.087 1.00 97.44 96 TYR A O 1
ATOM 779 N N . TRP A 1 97 ? 9.343 2.601 -18.890 1.00 98.00 97 TRP A N 1
ATOM 780 C CA . TRP A 1 97 ? 9.467 3.476 -17.732 1.00 98.00 97 TRP A CA 1
ATOM 781 C C . TRP A 1 97 ? 8.199 4.299 -17.515 1.00 98.00 97 TRP A C 1
ATOM 783 O O . TRP A 1 97 ? 7.654 4.318 -16.414 1.00 98.00 97 TRP A O 1
ATOM 793 N N . SER A 1 98 ? 7.658 4.897 -18.579 1.00 97.38 98 SER A N 1
ATOM 794 C CA . SER A 1 98 ? 6.416 5.671 -18.494 1.00 97.38 98 SER A CA 1
ATOM 795 C C . SER A 1 98 ? 5.210 4.813 -18.086 1.00 97.38 98 SER A C 1
ATOM 797 O O . SER A 1 98 ? 4.326 5.276 -17.363 1.00 97.38 98 SER A O 1
ATOM 799 N N . ALA A 1 99 ? 5.158 3.552 -18.524 1.00 97.00 99 ALA A N 1
ATOM 800 C CA . ALA A 1 99 ? 4.106 2.615 -18.143 1.00 97.00 99 ALA A CA 1
ATOM 801 C C . ALA A 1 99 ? 4.232 2.208 -16.669 1.00 97.00 99 ALA A C 1
ATOM 803 O O . ALA A 1 99 ? 3.236 2.223 -15.942 1.00 97.00 99 ALA A O 1
ATOM 804 N N . TYR A 1 100 ? 5.454 1.908 -16.221 1.00 97.38 100 TYR A N 1
ATOM 805 C CA . TYR A 1 100 ? 5.760 1.623 -14.823 1.00 97.38 100 TYR A CA 1
ATOM 806 C C . TYR A 1 100 ? 5.383 2.798 -13.921 1.00 97.38 100 TYR A C 1
ATOM 808 O O . TYR A 1 100 ? 4.666 2.610 -12.940 1.00 97.38 100 TYR A O 1
ATOM 816 N N . GLU A 1 101 ? 5.793 4.015 -14.277 1.00 97.81 101 GLU A N 1
ATOM 817 C CA . GLU A 1 101 ? 5.492 5.217 -13.504 1.00 97.81 101 GLU A CA 1
ATOM 818 C C . GLU A 1 101 ? 3.979 5.418 -13.360 1.00 97.81 101 GLU A C 1
ATOM 820 O O . GLU A 1 101 ? 3.478 5.625 -12.253 1.00 97.81 101 GLU A O 1
ATOM 825 N N . LYS A 1 102 ? 3.221 5.272 -14.453 1.00 97.50 102 LYS A N 1
ATOM 826 C CA . LYS A 1 102 ? 1.754 5.360 -14.418 1.00 97.50 102 LYS A CA 1
ATOM 827 C C . LYS A 1 102 ? 1.135 4.289 -13.522 1.00 97.50 102 LYS A C 1
ATOM 829 O O . LYS A 1 102 ? 0.244 4.605 -12.732 1.00 97.50 102 LYS A O 1
ATOM 834 N N . ALA A 1 103 ? 1.590 3.041 -13.622 1.00 97.31 103 ALA A N 1
ATOM 835 C CA . ALA A 1 103 ? 1.096 1.951 -12.785 1.00 97.31 103 ALA A CA 1
ATOM 836 C C . ALA A 1 103 ? 1.406 2.201 -11.299 1.00 97.31 103 ALA A C 1
ATOM 838 O O . ALA A 1 103 ? 0.517 2.088 -10.454 1.00 97.31 103 ALA A O 1
ATOM 839 N N . ALA A 1 104 ? 2.629 2.631 -10.984 1.00 97.50 104 ALA A N 1
ATOM 840 C CA . ALA A 1 104 ? 3.045 2.977 -9.630 1.00 97.50 104 ALA A CA 1
ATOM 841 C C . ALA A 1 104 ? 2.206 4.131 -9.059 1.00 97.50 104 ALA A C 1
ATOM 843 O O . ALA A 1 104 ? 1.695 4.031 -7.944 1.00 97.50 104 ALA A O 1
ATOM 844 N N . GLN A 1 105 ? 1.970 5.189 -9.840 1.00 97.88 105 GLN A N 1
ATOM 845 C CA . GLN A 1 105 ? 1.107 6.301 -9.434 1.00 97.88 105 GLN A CA 1
ATOM 846 C C . GLN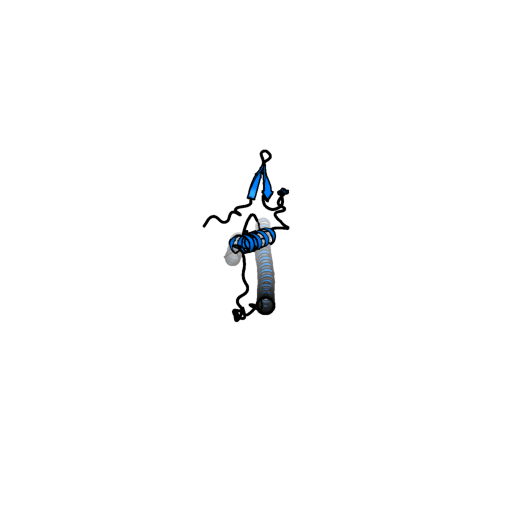 A 1 105 ? -0.342 5.857 -9.186 1.00 97.88 105 GLN A C 1
ATOM 848 O O . GLN A 1 105 ? -0.987 6.346 -8.258 1.00 97.88 105 GLN A O 1
ATOM 853 N N . GLN A 1 106 ? -0.878 4.928 -9.982 1.00 97.62 106 GLN A N 1
ATOM 854 C CA . GLN A 1 106 ? -2.219 4.380 -9.755 1.00 97.62 106 GLN A CA 1
ATOM 855 C C . GLN A 1 106 ? -2.295 3.566 -8.462 1.00 97.62 106 GLN A C 1
ATOM 857 O O . GLN A 1 106 ? -3.255 3.720 -7.703 1.00 97.62 106 GLN A O 1
ATOM 862 N N . VAL A 1 107 ? -1.295 2.725 -8.194 1.00 97.94 107 VAL A N 1
ATOM 863 C CA . VAL A 1 107 ? -1.208 1.959 -6.943 1.00 97.94 107 VAL A CA 1
ATOM 864 C C . VAL A 1 107 ? -1.101 2.905 -5.751 1.00 97.94 107 VAL A C 1
ATOM 866 O O . VAL A 1 107 ? -1.851 2.747 -4.791 1.00 97.94 107 VAL A O 1
ATOM 869 N N . LEU A 1 108 ? -0.260 3.939 -5.839 1.00 97.94 108 LEU A N 1
ATOM 870 C CA . LEU A 1 108 ? -0.114 4.947 -4.790 1.00 97.94 108 LEU A CA 1
ATOM 871 C C . LEU A 1 108 ? -1.445 5.653 -4.497 1.00 97.94 108 LEU A C 1
ATOM 873 O O . LEU A 1 108 ? -1.839 5.767 -3.339 1.00 97.94 108 LEU A O 1
ATOM 877 N N . LYS A 1 109 ? -2.178 6.076 -5.534 1.00 97.81 109 LYS A N 1
ATOM 878 C CA . LYS A 1 109 ? -3.500 6.706 -5.376 1.00 97.81 109 LYS A CA 1
ATOM 879 C C . LYS A 1 109 ? -4.501 5.775 -4.693 1.00 97.81 109 LYS A C 1
ATOM 881 O O . LYS A 1 109 ? -5.204 6.204 -3.781 1.00 97.81 109 LYS A O 1
ATOM 886 N N . LYS A 1 110 ? -4.550 4.504 -5.106 1.00 97.56 110 LYS A N 1
ATOM 887 C CA . LYS A 1 110 ? -5.412 3.488 -4.478 1.00 97.56 110 LYS A CA 1
ATOM 888 C C . LYS A 1 110 ? -5.043 3.268 -3.012 1.00 97.56 110 LYS A C 1
ATOM 890 O O . LYS A 1 110 ? -5.933 3.229 -2.169 1.00 97.56 110 LYS A O 1
ATOM 895 N N . TRP A 1 111 ? -3.751 3.174 -2.706 1.00 97.94 111 TRP A N 1
ATOM 896 C CA . TRP A 1 111 ? -3.254 3.042 -1.339 1.00 97.94 111 TRP A CA 1
ATOM 897 C C . TRP A 1 111 ? -3.657 4.232 -0.469 1.00 97.94 111 TRP A C 1
ATOM 899 O O . TRP A 1 111 ? -4.210 4.029 0.606 1.00 97.94 111 TRP A O 1
ATOM 909 N N . MET A 1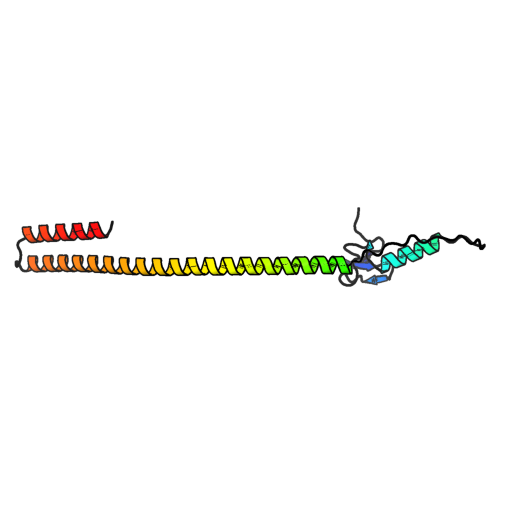 112 ? -3.436 5.464 -0.941 1.00 97.56 112 MET A N 1
ATOM 910 C CA . MET A 1 112 ? -3.815 6.668 -0.196 1.00 97.56 112 MET A CA 1
ATOM 911 C C . MET A 1 112 ? -5.317 6.697 0.095 1.00 97.56 112 MET A C 1
ATOM 913 O O . MET A 1 112 ? -5.704 6.928 1.234 1.00 97.56 112 MET A O 1
ATOM 917 N N . TYR A 1 113 ? -6.152 6.377 -0.896 1.00 97.56 113 TYR A N 1
ATOM 918 C CA . TYR A 1 113 ? -7.601 6.299 -0.711 1.00 97.56 113 TYR A CA 1
ATOM 919 C C . TYR A 1 113 ? -8.009 5.255 0.341 1.00 97.56 113 TYR A C 1
ATOM 921 O O . TYR A 1 113 ? -8.796 5.555 1.238 1.00 97.56 113 TYR A O 1
ATOM 929 N N . LEU A 1 114 ? -7.460 4.039 0.258 1.00 97.75 114 LEU A N 1
ATOM 930 C CA . LEU A 1 114 ? -7.763 2.969 1.212 1.00 97.75 114 LEU A CA 1
ATOM 931 C C . LEU A 1 114 ? -7.286 3.310 2.623 1.00 97.75 114 LEU A C 1
ATOM 933 O O . LEU A 1 114 ? -8.036 3.123 3.576 1.00 97.75 114 LEU A O 1
ATOM 937 N N . ARG A 1 115 ? -6.072 3.849 2.751 1.00 97.81 115 ARG A N 1
ATOM 938 C CA . ARG A 1 115 ? -5.516 4.311 4.024 1.00 97.81 115 ARG A CA 1
ATOM 939 C C . ARG A 1 115 ? -6.408 5.377 4.650 1.00 97.81 115 ARG A C 1
ATOM 941 O O . ARG A 1 115 ? -6.747 5.266 5.821 1.00 97.81 115 ARG A O 1
ATOM 948 N N . ASP A 1 116 ? -6.797 6.391 3.884 1.00 97.75 116 ASP A N 1
ATOM 949 C CA . ASP A 1 116 ? -7.595 7.501 4.406 1.00 97.75 116 ASP A CA 1
ATOM 950 C C . ASP A 1 116 ? -9.002 7.036 4.815 1.00 97.75 116 ASP A C 1
ATOM 952 O O . ASP A 1 116 ? -9.536 7.503 5.820 1.00 97.75 116 ASP A O 1
ATOM 956 N N . ASN A 1 117 ? -9.593 6.082 4.090 1.00 97.50 117 ASN A N 1
ATOM 957 C CA . ASN A 1 117 ? -10.852 5.457 4.496 1.00 97.50 117 ASN A CA 1
ATOM 958 C C . ASN A 1 117 ? -10.701 4.597 5.755 1.00 97.50 117 ASN A C 1
ATOM 960 O O . ASN A 1 117 ? -11.531 4.700 6.654 1.00 97.50 117 ASN A O 1
ATOM 964 N N . ALA A 1 118 ? -9.643 3.791 5.853 1.00 97.19 118 ALA A N 1
ATOM 965 C CA . ALA A 1 118 ? -9.377 2.985 7.042 1.00 97.19 118 ALA A CA 1
ATOM 966 C C . ALA A 1 118 ? -9.178 3.866 8.284 1.00 97.19 118 ALA A C 1
ATOM 968 O O . ALA A 1 118 ? -9.730 3.573 9.339 1.00 97.19 118 ALA A O 1
ATOM 969 N N . LEU A 1 119 ? -8.457 4.984 8.144 1.00 97.19 119 LEU A N 1
ATOM 970 C CA . LEU A 1 119 ? -8.286 5.962 9.219 1.00 97.19 119 LEU A CA 1
ATOM 971 C C . LEU A 1 119 ? -9.617 6.594 9.640 1.00 97.19 119 LEU A C 1
ATOM 973 O O . LEU A 1 119 ? -9.871 6.717 10.833 1.00 97.19 119 LEU A O 1
ATOM 977 N N . LYS A 1 120 ? -10.490 6.950 8.690 1.00 96.75 120 LYS A N 1
ATOM 978 C CA . LYS A 1 120 ? -11.831 7.472 9.008 1.00 96.75 120 LYS A CA 1
ATOM 979 C C . LYS A 1 120 ? -12.672 6.465 9.784 1.00 96.75 120 LYS A C 1
ATOM 981 O O . LYS A 1 120 ? -13.306 6.846 10.765 1.00 96.75 120 LYS A O 1
ATOM 986 N N . GLU A 1 121 ? -12.679 5.204 9.357 1.00 95.75 121 GLU A N 1
ATOM 987 C CA . GLU A 1 121 ? -13.412 4.151 10.064 1.00 95.75 121 GLU A CA 1
ATOM 988 C C . GLU A 1 121 ? -12.833 3.896 11.458 1.00 95.75 121 GLU A C 1
ATOM 990 O O . GLU A 1 121 ? -13.601 3.796 12.412 1.00 95.75 121 GLU A O 1
ATOM 995 N N . LEU A 1 122 ? -11.504 3.896 11.609 1.00 96.25 122 LEU A N 1
ATOM 996 C CA . LEU A 1 122 ? -10.849 3.815 12.918 1.00 96.25 122 LEU A CA 1
ATOM 997 C C . LEU A 1 122 ? -11.290 4.953 13.838 1.00 96.25 122 LEU A C 1
ATOM 999 O O . LEU A 1 122 ? -11.792 4.690 14.925 1.00 96.25 122 LEU A O 1
ATOM 1003 N N . THR A 1 123 ? -11.204 6.207 13.386 1.00 96.56 123 THR A N 1
ATOM 1004 C CA . THR A 1 123 ? -11.637 7.361 14.189 1.00 96.56 123 THR A CA 1
ATOM 1005 C C . THR A 1 123 ? -13.127 7.292 14.535 1.00 96.56 123 THR A C 1
ATOM 1007 O O . THR A 1 123 ? -13.529 7.678 15.633 1.00 96.56 123 THR A O 1
ATOM 1010 N N . ARG A 1 124 ? -13.969 6.774 13.631 1.00 96.31 124 ARG A N 1
ATOM 1011 C CA . ARG A 1 124 ? -15.396 6.554 13.903 1.00 96.31 124 ARG A CA 1
ATOM 1012 C C . ARG A 1 124 ? -15.600 5.515 15.008 1.00 96.31 124 ARG A C 1
ATOM 1014 O O . ARG A 1 124 ? -16.381 5.766 15.924 1.00 96.31 124 ARG A O 1
ATOM 1021 N N . ILE A 1 125 ? -14.916 4.374 14.931 1.00 96.06 125 ILE A N 1
ATOM 1022 C CA . ILE A 1 125 ? -14.994 3.298 15.931 1.00 96.06 125 ILE A CA 1
ATOM 1023 C C . ILE A 1 125 ? -14.468 3.784 17.285 1.00 96.06 125 ILE A C 1
ATOM 1025 O O . ILE A 1 125 ? -15.144 3.615 18.298 1.00 96.06 125 ILE A O 1
ATOM 1029 N N . GLU A 1 126 ? -13.321 4.459 17.308 1.00 95.69 126 GLU A N 1
ATOM 1030 C CA . GLU A 1 126 ? -12.750 5.063 18.517 1.00 95.69 126 GLU A CA 1
ATOM 1031 C C . GLU A 1 126 ? -13.717 6.065 19.162 1.00 95.69 126 GLU A C 1
ATOM 1033 O O . GLU A 1 126 ? -13.900 6.053 20.380 1.00 95.69 126 GLU A O 1
ATOM 1038 N N . GLY A 1 127 ? -14.390 6.889 18.352 1.00 95.94 127 GLY A N 1
ATOM 1039 C CA . GLY A 1 127 ? -15.422 7.813 18.820 1.00 95.94 127 GLY A CA 1
ATOM 1040 C C . GLY A 1 127 ? -16.622 7.102 19.454 1.00 95.94 127 GLY A C 1
ATOM 1041 O O . GLY A 1 127 ? -17.079 7.514 20.520 1.00 95.94 127 GLY A O 1
ATOM 1042 N N . LEU A 1 128 ? -17.104 6.013 18.845 1.00 95.81 128 LEU A N 1
ATOM 1043 C CA . LEU A 1 128 ? -18.197 5.200 19.397 1.00 95.81 128 LEU A CA 1
ATOM 1044 C C . LEU A 1 128 ? -17.803 4.534 20.719 1.00 95.81 128 LEU A C 1
ATOM 1046 O O . LEU A 1 128 ? -18.552 4.620 21.692 1.00 95.81 128 LEU A O 1
ATOM 1050 N N . ILE A 1 129 ? -16.613 3.932 20.782 1.00 95.00 129 ILE A N 1
ATOM 1051 C CA . ILE A 1 129 ? -16.078 3.334 22.013 1.00 95.00 129 ILE A CA 1
ATOM 1052 C C . ILE A 1 129 ? -15.950 4.404 23.105 1.00 95.00 129 ILE A C 1
ATOM 1054 O O . ILE A 1 129 ? -16.373 4.183 24.240 1.00 95.00 129 ILE A O 1
ATOM 1058 N N . GLY A 1 130 ? -15.414 5.582 22.773 1.00 95.50 130 GLY A N 1
ATOM 1059 C CA . GLY A 1 130 ? -15.317 6.711 23.699 1.00 95.50 130 GLY A CA 1
ATOM 1060 C C . GLY A 1 130 ? -16.681 7.176 24.220 1.00 95.50 130 GLY A C 1
ATOM 1061 O O . GLY A 1 130 ? -16.812 7.462 25.414 1.00 95.50 130 GLY A O 1
ATOM 1062 N N . GLY A 1 131 ? -17.700 7.191 23.355 1.00 95.88 131 GLY A N 1
ATOM 1063 C CA . GLY A 1 131 ? -19.092 7.472 23.713 1.00 95.88 131 GLY A CA 1
ATOM 1064 C C . GLY A 1 131 ? -19.647 6.465 24.719 1.00 95.88 131 GLY A C 1
ATOM 1065 O O . GLY A 1 131 ? -20.064 6.861 25.807 1.00 95.88 131 GLY A O 1
ATOM 1066 N N . TYR A 1 132 ? -19.549 5.165 24.425 1.00 94.50 132 TYR A N 1
ATOM 1067 C CA . TYR A 1 132 ? -20.001 4.107 25.338 1.00 94.50 132 TYR A CA 1
ATOM 1068 C C . TYR A 1 132 ? -19.265 4.129 26.683 1.00 94.50 132 TYR A C 1
ATOM 1070 O O . TYR A 1 132 ? -19.885 3.960 27.731 1.00 94.50 132 TYR A O 1
ATOM 1078 N N . LEU A 1 133 ? -17.961 4.421 26.700 1.00 94.62 133 LEU A N 1
ATOM 1079 C CA . LEU A 1 133 ? -17.211 4.597 27.949 1.00 94.62 133 LEU A CA 1
ATOM 1080 C C . LEU A 1 133 ? -17.66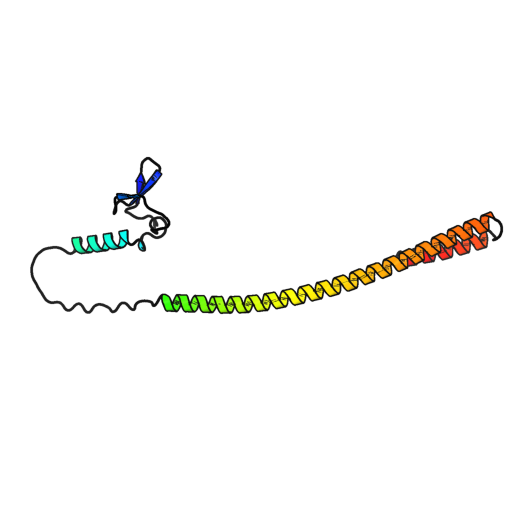4 5.830 28.746 1.00 94.62 133 LEU A C 1
ATOM 1082 O O . LEU A 1 133 ? -17.577 5.841 29.976 1.00 94.62 133 LEU A O 1
ATOM 1086 N N . SER A 1 134 ? -18.124 6.893 28.082 1.00 95.81 134 SER A N 1
ATOM 1087 C CA . SER A 1 134 ? -18.746 8.035 28.760 1.00 95.81 134 SER A CA 1
ATOM 1088 C C . SER A 1 134 ? -20.093 7.652 29.366 1.00 95.81 134 SER A C 1
ATOM 1090 O O . SER A 1 134 ? -20.318 7.926 30.542 1.00 95.81 134 SER A O 1
ATOM 1092 N N . GLU A 1 135 ? -20.939 6.943 28.619 1.00 94.81 135 GLU A N 1
ATOM 1093 C CA . GLU A 1 135 ? -22.236 6.457 29.104 1.00 94.81 135 GLU A CA 1
A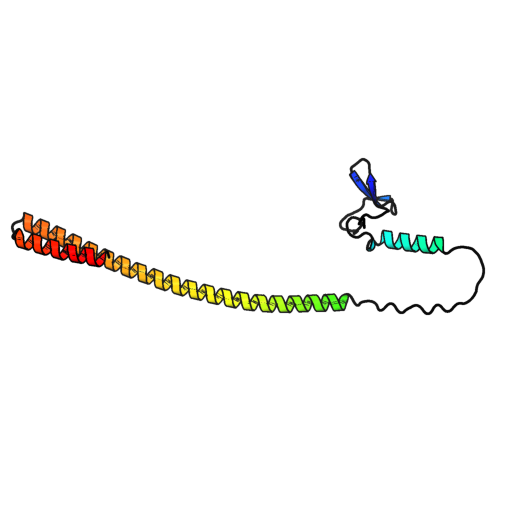TOM 1094 C C . GLU A 1 135 ? -22.086 5.527 30.316 1.00 94.81 135 GLU A C 1
ATOM 1096 O O . GLU A 1 135 ? -22.788 5.697 31.311 1.00 94.81 135 GLU A O 1
ATOM 1101 N N . ILE A 1 136 ? -21.117 4.605 30.298 1.00 93.69 136 ILE A N 1
ATOM 1102 C CA . ILE A 1 136 ? -20.798 3.747 31.453 1.00 93.69 136 ILE A CA 1
ATOM 1103 C C . ILE A 1 136 ? -20.415 4.595 32.675 1.00 93.69 136 ILE A C 1
ATOM 1105 O O . ILE A 1 136 ? -20.882 4.337 33.789 1.00 93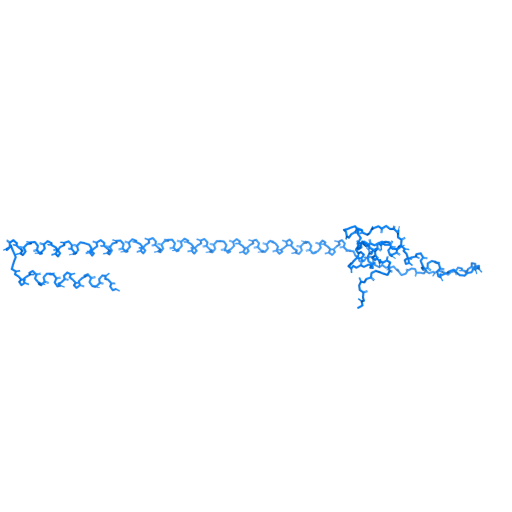.69 136 ILE A O 1
ATOM 1109 N N . ARG A 1 137 ? -19.597 5.640 32.488 1.00 94.38 137 ARG A N 1
ATOM 1110 C CA . ARG A 1 137 ? -19.235 6.562 33.579 1.00 94.38 137 ARG A CA 1
ATOM 1111 C C . ARG A 1 137 ? -20.452 7.316 34.108 1.00 94.38 137 ARG A C 1
ATOM 1113 O O . ARG A 1 137 ? -20.595 7.437 35.323 1.00 94.38 137 ARG A O 1
ATOM 1120 N N . GLU A 1 138 ? -21.338 7.783 33.234 1.00 94.00 138 GLU A N 1
ATOM 1121 C CA . GLU A 1 138 ? -22.584 8.450 33.624 1.00 94.00 138 GLU A CA 1
ATOM 1122 C C . GLU A 1 138 ? -23.524 7.521 34.394 1.00 94.00 138 GLU A C 1
ATOM 1124 O O . GLU A 1 138 ? -24.073 7.933 35.416 1.00 94.00 138 GLU A O 1
ATOM 1129 N N . ILE A 1 139 ? -23.679 6.266 33.964 1.00 93.25 139 ILE A N 1
ATOM 1130 C CA . ILE A 1 139 ? -24.447 5.247 34.694 1.00 93.25 139 ILE A CA 1
ATOM 1131 C C . ILE A 1 139 ? -23.845 5.043 36.088 1.00 93.25 139 ILE A C 1
ATOM 1133 O O . ILE A 1 139 ? -24.574 5.058 37.080 1.00 93.25 139 ILE A O 1
ATOM 1137 N N . GLY A 1 140 ? -22.516 4.948 36.191 1.00 89.56 140 GLY A N 1
ATOM 1138 C CA . GLY A 1 140 ? -21.820 4.851 37.474 1.00 89.56 140 GLY A CA 1
ATOM 1139 C C . GLY A 1 140 ? -22.057 6.057 38.393 1.00 89.56 140 GLY A C 1
ATOM 1140 O O . GLY A 1 140 ? -22.161 5.891 39.607 1.00 89.56 140 GLY A O 1
ATOM 1141 N N . VAL A 1 141 ? -22.182 7.270 37.843 1.00 93.38 141 VAL A N 1
ATOM 1142 C CA . VAL A 1 141 ? -22.559 8.470 38.613 1.00 93.38 141 VAL A CA 1
ATOM 1143 C C . VAL A 1 141 ? -24.027 8.416 39.036 1.00 93.38 141 VAL A C 1
ATOM 1145 O O . VAL A 1 141 ? -24.323 8.671 40.200 1.00 93.38 141 VAL A O 1
ATOM 1148 N N . LYS A 1 142 ? -24.945 8.042 38.138 1.00 92.50 142 LYS A N 1
ATOM 1149 C CA . LYS A 1 142 ? -26.381 7.924 38.448 1.00 92.50 142 LYS A CA 1
ATOM 1150 C C . LYS A 1 142 ? -26.650 6.891 39.543 1.00 92.50 142 LYS A C 1
ATOM 1152 O O . LYS A 1 142 ? -27.460 7.158 40.424 1.00 92.50 142 LYS A O 1
ATOM 1157 N N . LEU A 1 143 ? -25.923 5.774 39.538 1.00 92.00 143 LEU A N 1
ATOM 1158 C CA . LEU A 1 143 ? -25.972 4.770 40.602 1.00 92.00 143 LEU A CA 1
ATOM 1159 C C . LEU A 1 143 ? -25.486 5.335 41.946 1.00 92.00 143 LEU A C 1
ATOM 1161 O O . LEU A 1 143 ? -26.128 5.122 42.967 1.00 92.00 143 LEU A O 1
ATOM 1165 N N . LYS A 1 144 ? -24.376 6.091 41.959 1.00 92.31 144 LYS A N 1
ATOM 1166 C CA . LYS A 1 144 ? -23.861 6.745 43.182 1.00 92.31 144 LYS A CA 1
ATOM 1167 C C . LYS A 1 144 ? -24.823 7.781 43.762 1.00 92.31 144 LYS A C 1
ATOM 1169 O O . LYS A 1 144 ? -24.786 8.029 44.959 1.00 92.31 144 LYS A O 1
ATOM 1174 N N . LEU A 1 145 ? -25.631 8.403 42.909 1.00 94.00 145 LEU A N 1
ATOM 1175 C CA . LEU A 1 145 ? -26.675 9.348 43.297 1.00 94.00 145 LEU A CA 1
ATOM 1176 C C . LEU A 1 145 ? -28.009 8.655 43.632 1.00 94.00 145 LEU A C 1
ATOM 1178 O O . LEU A 1 145 ? -28.996 9.351 43.841 1.00 94.00 145 LEU A O 1
ATOM 1182 N N . GLU A 1 146 ? -28.050 7.315 43.636 1.00 90.56 146 GLU A N 1
ATOM 1183 C CA . GLU A 1 146 ? -29.249 6.492 43.873 1.00 90.56 146 GLU A CA 1
ATOM 1184 C C . GLU A 1 146 ? -30.420 6.805 42.921 1.00 90.56 146 GLU A C 1
ATOM 1186 O O . GLU A 1 146 ? -31.579 6.519 43.205 1.00 90.56 146 GLU A O 1
ATOM 1191 N N . LEU A 1 147 ? -30.118 7.372 41.747 1.00 90.50 147 LEU A N 1
ATOM 1192 C CA . LEU A 1 147 ? -31.109 7.685 40.711 1.00 90.50 147 LEU A CA 1
ATOM 1193 C C . LEU A 1 147 ? -31.531 6.446 39.910 1.00 90.50 147 LEU A C 1
ATOM 1195 O O . LEU A 1 147 ? -32.512 6.495 39.170 1.00 90.50 147 LEU A O 1
ATOM 1199 N N . ILE A 1 148 ? -30.748 5.370 39.998 1.00 91.31 148 ILE A N 1
ATOM 1200 C CA . ILE A 1 148 ? -30.923 4.105 39.283 1.00 91.31 148 ILE A CA 1
ATOM 1201 C C . ILE A 1 148 ? -30.604 2.969 40.259 1.00 91.31 148 ILE A C 1
ATOM 1203 O O . ILE A 1 148 ? -29.694 3.095 41.083 1.00 91.31 148 ILE A O 1
ATOM 1207 N N . ASP A 1 149 ? -31.337 1.862 40.169 1.00 91.38 149 ASP A N 1
ATOM 1208 C CA . ASP A 1 149 ? -31.074 0.656 40.945 1.00 91.38 149 ASP A CA 1
ATOM 1209 C C . ASP A 1 149 ? -29.824 -0.093 40.454 1.00 91.38 149 ASP A C 1
ATOM 1211 O O . ASP A 1 149 ? -29.381 0.007 39.309 1.00 91.38 149 ASP A O 1
ATOM 1215 N N . LYS A 1 150 ? -29.224 -0.871 41.355 1.00 89.50 150 LYS A N 1
ATOM 1216 C CA . LYS A 1 150 ? -27.970 -1.572 41.068 1.00 89.50 150 LYS A CA 1
ATOM 1217 C C . LYS A 1 150 ? -28.118 -2.599 39.941 1.00 89.50 150 LYS A C 1
ATOM 1219 O O . LYS A 1 150 ? -27.196 -2.766 39.148 1.00 89.50 150 LYS A O 1
ATOM 1224 N N . GLU A 1 151 ? -29.268 -3.256 39.856 1.00 89.94 151 GLU A N 1
ATOM 1225 C CA . GLU A 1 151 ? -29.514 -4.322 38.888 1.00 89.94 151 GLU A CA 1
ATOM 1226 C C . GLU A 1 151 ? -29.673 -3.768 37.465 1.00 89.94 151 GLU A C 1
ATOM 1228 O O . GLU A 1 151 ? -29.035 -4.263 36.531 1.00 89.94 151 GLU A O 1
ATOM 1233 N N . THR A 1 152 ? -30.436 -2.686 37.281 1.00 89.12 152 THR A N 1
ATOM 1234 C CA . THR A 1 152 ? -30.519 -2.019 35.971 1.00 89.12 152 THR A CA 1
ATOM 1235 C C . THR A 1 152 ? -29.189 -1.395 35.555 1.00 89.12 152 THR A C 1
ATOM 1237 O O . THR A 1 152 ? -28.822 -1.497 34.382 1.00 89.12 152 THR A O 1
ATOM 1240 N N . ALA A 1 153 ? -28.421 -0.820 36.487 1.00 88.44 153 ALA A N 1
ATOM 1241 C CA . ALA A 1 153 ? -27.091 -0.288 36.195 1.00 88.44 153 ALA A CA 1
ATOM 1242 C C . ALA A 1 153 ? -26.129 -1.385 35.705 1.00 88.44 153 ALA A C 1
ATOM 1244 O O . ALA A 1 153 ? -25.465 -1.202 34.684 1.00 88.44 153 ALA A O 1
ATOM 1245 N N . GLU A 1 154 ? -26.084 -2.541 36.375 1.00 92.25 154 GLU A N 1
ATOM 1246 C CA . GLU A 1 154 ? -25.246 -3.676 35.965 1.00 92.25 154 GLU A CA 1
ATOM 1247 C C . GLU A 1 154 ? -25.642 -4.230 34.589 1.00 92.25 154 GLU A C 1
ATOM 1249 O O . GLU A 1 154 ? -24.769 -4.530 33.772 1.00 92.25 154 GLU A O 1
ATOM 1254 N N . ASN A 1 155 ? -26.941 -4.328 34.296 1.00 93.69 155 ASN A N 1
ATOM 1255 C CA . ASN A 1 155 ? -27.425 -4.798 32.996 1.00 93.69 155 ASN A CA 1
ATOM 1256 C C . ASN A 1 155 ? -27.068 -3.831 31.857 1.00 93.69 155 ASN A C 1
ATOM 1258 O O . ASN A 1 155 ? -26.634 -4.267 30.788 1.00 93.69 155 ASN A O 1
ATOM 1262 N N . LEU A 1 156 ? -27.203 -2.521 32.087 1.00 91.88 156 LEU A N 1
ATOM 1263 C CA . LEU A 1 156 ? -26.840 -1.498 31.104 1.00 91.88 156 LEU A CA 1
ATOM 1264 C C . LEU A 1 156 ? -25.332 -1.474 30.840 1.00 91.88 156 LEU A C 1
ATOM 1266 O O . LEU A 1 156 ? -24.923 -1.402 29.681 1.00 91.88 156 LEU A O 1
ATOM 1270 N N . VAL A 1 157 ? -24.511 -1.586 31.888 1.00 93.12 157 VAL A N 1
ATOM 1271 C CA . VAL A 1 157 ? -23.049 -1.650 31.750 1.00 93.12 157 VAL A CA 1
ATOM 1272 C C . VAL A 1 157 ? -22.636 -2.892 30.964 1.00 93.12 157 VAL A C 1
ATOM 1274 O O . VAL A 1 157 ? -21.938 -2.745 29.967 1.00 93.12 157 VAL A O 1
ATOM 1277 N N . LYS A 1 158 ? -23.141 -4.083 31.312 1.00 94.25 158 LYS A N 1
ATOM 1278 C CA . LYS A 1 158 ? -22.838 -5.326 30.575 1.00 94.25 158 LYS A CA 1
ATOM 1279 C C . LYS A 1 158 ? -23.215 -5.239 29.096 1.00 94.25 158 LYS A C 1
ATOM 1281 O O . LYS A 1 158 ? -22.470 -5.696 28.234 1.00 94.25 158 LYS A O 1
ATOM 1286 N N . HIS A 1 159 ? -24.365 -4.644 28.788 1.00 94.62 159 HIS A N 1
ATOM 1287 C CA . HIS A 1 159 ? -24.799 -4.456 27.407 1.00 94.62 159 HIS A CA 1
ATOM 1288 C C . HIS A 1 159 ? -23.887 -3.481 26.636 1.00 94.62 159 HIS A C 1
ATOM 1290 O O . HIS A 1 159 ? -23.562 -3.736 25.476 1.00 94.62 159 HIS A O 1
ATOM 1296 N N . LEU A 1 160 ? -23.451 -2.381 27.260 1.00 93.00 160 LEU A N 1
ATOM 1297 C CA . LEU A 1 160 ? -22.504 -1.442 26.645 1.00 93.00 160 LEU A CA 1
ATOM 1298 C C . LEU A 1 160 ? -21.101 -2.047 26.495 1.00 93.00 160 LEU A C 1
ATOM 1300 O O . LEU A 1 160 ? -20.462 -1.842 25.467 1.00 93.00 160 LEU A O 1
ATOM 1304 N N . GLU A 1 161 ? -20.644 -2.836 27.466 1.00 93.12 161 GLU A N 1
ATOM 1305 C CA . GLU A 1 161 ? -19.380 -3.577 27.396 1.00 93.12 161 GLU A CA 1
ATOM 1306 C C . GLU A 1 161 ? -19.387 -4.601 26.256 1.00 93.12 161 GLU A C 1
ATOM 1308 O O . GLU A 1 161 ? -18.431 -4.644 25.486 1.00 93.12 161 GLU A O 1
ATOM 1313 N N . SER A 1 162 ? -20.485 -5.345 26.072 1.00 93.94 162 SER A N 1
ATOM 1314 C CA . SER A 1 162 ? -20.648 -6.253 24.926 1.00 93.94 162 SER A CA 1
ATOM 1315 C C . SER A 1 162 ? -20.510 -5.512 23.596 1.00 93.94 162 SER A C 1
ATOM 1317 O O . SER A 1 162 ? -19.793 -5.968 22.714 1.00 93.94 162 SER A O 1
ATOM 1319 N N . LYS A 1 163 ? -21.135 -4.335 23.459 1.00 93.31 163 LYS A N 1
ATOM 1320 C CA . LYS A 1 163 ? -21.024 -3.521 22.238 1.00 93.31 163 LYS A CA 1
ATOM 1321 C C . LYS A 1 163 ? -19.616 -2.981 22.000 1.00 93.31 163 LYS A C 1
ATOM 1323 O O . LYS A 1 163 ? -19.219 -2.814 20.851 1.00 93.31 163 LYS A O 1
ATOM 1328 N N . ILE A 1 164 ? -18.871 -2.665 23.059 1.00 93.62 164 ILE A N 1
ATOM 1329 C CA . ILE A 1 164 ? -17.464 -2.260 22.940 1.00 93.62 164 ILE A CA 1
ATOM 1330 C C . ILE A 1 164 ? -16.621 -3.442 22.456 1.00 93.62 164 ILE A C 1
ATOM 1332 O O . ILE A 1 164 ? -15.754 -3.248 21.607 1.00 93.62 164 ILE A O 1
ATOM 1336 N N . GLU A 1 165 ? -16.878 -4.642 22.970 1.00 93.38 165 GLU A N 1
ATOM 1337 C CA . GLU A 1 165 ? -16.165 -5.853 22.565 1.00 93.38 165 GLU A CA 1
ATOM 1338 C C . GLU A 1 165 ? -16.461 -6.223 21.103 1.00 93.38 165 GLU A C 1
ATOM 1340 O O . GLU A 1 165 ? -15.539 -6.534 20.350 1.00 93.38 165 GLU A O 1
ATOM 1345 N N . ASP A 1 166 ? -17.711 -6.068 20.660 1.00 93.12 166 ASP A N 1
ATOM 1346 C CA . ASP A 1 166 ? -18.106 -6.249 19.256 1.00 93.12 166 ASP A CA 1
ATOM 1347 C C . ASP A 1 166 ? -17.421 -5.247 18.310 1.00 93.12 166 ASP A C 1
ATOM 1349 O O . ASP A 1 166 ? -17.184 -5.556 17.149 1.00 93.12 166 ASP A O 1
ATOM 1353 N N . LEU A 1 167 ? -17.108 -4.035 18.785 1.00 89.69 167 LEU A N 1
ATOM 1354 C CA . LEU A 1 167 ? -16.424 -2.998 18.000 1.00 89.69 167 LEU A CA 1
ATOM 1355 C C . LEU A 1 167 ? -14.893 -3.131 17.999 1.00 89.69 167 LEU A C 1
ATOM 1357 O O . LEU A 1 167 ? -14.228 -2.441 17.223 1.00 89.69 167 LEU A O 1
ATOM 1361 N N . ARG A 1 168 ? -14.329 -3.948 18.894 1.00 87.19 168 ARG A N 1
ATOM 1362 C CA . ARG A 1 168 ? -12.881 -4.194 19.002 1.00 87.19 168 ARG A CA 1
ATOM 1363 C C . ARG A 1 168 ? -12.412 -5.403 18.195 1.00 87.19 168 ARG A C 1
ATOM 1365 O O . ARG A 1 168 ? -11.228 -5.448 17.859 1.00 87.19 168 ARG A O 1
ATOM 1372 N N . ASN A 1 169 ? -13.310 -6.353 17.938 1.00 79.94 169 ASN A N 1
ATOM 1373 C CA . ASN A 1 169 ? -13.072 -7.558 17.139 1.00 79.94 169 ASN A CA 1
ATOM 1374 C C . ASN A 1 169 ? -13.353 -7.315 15.651 1.00 79.94 169 ASN A C 1
ATOM 1376 O O . ASN A 1 169 ? -12.639 -7.929 14.826 1.00 79.94 169 ASN A O 1
#